Protein AF-A0A061RBI4-F1 (afdb_monomer)

Structure (mmCIF, N/CA/C/O backbone):
data_AF-A0A061RBI4-F1
#
_entry.id   AF-A0A061RBI4-F1
#
loop_
_atom_site.group_PDB
_atom_site.id
_atom_site.type_symbol
_atom_site.label_atom_id
_atom_site.label_alt_id
_atom_site.label_comp_id
_atom_site.label_asym_id
_atom_site.label_entity_id
_atom_site.label_seq_id
_atom_site.pdbx_PDB_ins_code
_atom_site.Cartn_x
_atom_site.Cartn_y
_atom_site.Cartn_z
_atom_site.occupancy
_atom_site.B_iso_or_equiv
_atom_site.auth_seq_id
_atom_site.auth_comp_id
_atom_site.auth_asym_id
_atom_site.auth_atom_id
_atom_site.pdbx_PDB_model_num
ATOM 1 N N . MET A 1 1 ? -20.320 6.466 37.618 1.00 43.66 1 MET A N 1
ATOM 2 C CA . MET A 1 1 ? -18.936 6.058 37.293 1.00 43.66 1 MET A CA 1
ATOM 3 C C . MET A 1 1 ? -18.791 6.149 35.786 1.00 43.66 1 MET A C 1
ATOM 5 O O . MET A 1 1 ? -19.589 5.521 35.104 1.00 43.66 1 MET A O 1
ATOM 9 N N . ALA A 1 2 ? -17.890 6.983 35.266 1.00 49.03 2 ALA A N 1
ATOM 10 C CA . ALA A 1 2 ? -17.663 7.057 33.824 1.00 49.03 2 ALA A CA 1
ATOM 11 C C . ALA A 1 2 ? -17.020 5.739 33.366 1.00 49.03 2 ALA A C 1
ATOM 13 O O . ALA A 1 2 ? -15.946 5.378 33.854 1.00 49.03 2 ALA A O 1
ATOM 14 N N . GLN A 1 3 ? -17.705 4.987 32.500 1.00 57.12 3 GLN A N 1
ATOM 15 C CA . GLN A 1 3 ? -17.113 3.821 31.851 1.00 57.12 3 GLN A CA 1
ATOM 16 C C . GLN A 1 3 ? -15.929 4.313 31.022 1.00 57.12 3 GLN A C 1
ATOM 18 O O . GLN A 1 3 ? -16.087 5.191 30.175 1.00 57.12 3 GLN A O 1
ATOM 23 N N . HIS A 1 4 ? -14.738 3.791 31.306 1.00 59.69 4 HIS A N 1
ATOM 24 C CA . HIS A 1 4 ? -13.611 4.002 30.411 1.00 59.69 4 HIS A CA 1
ATOM 25 C C . HIS A 1 4 ? -13.930 3.250 29.115 1.00 59.69 4 HIS A C 1
ATOM 27 O O . HIS A 1 4 ? -14.306 2.077 29.201 1.00 59.69 4 HIS A O 1
ATOM 33 N N . PRO A 1 5 ? -13.840 3.894 27.940 1.00 67.69 5 PRO A N 1
ATOM 34 C CA . PRO A 1 5 ? -14.045 3.192 26.684 1.00 67.69 5 PRO A CA 1
ATOM 35 C C . PRO A 1 5 ? -13.024 2.057 26.596 1.00 67.69 5 PRO A C 1
ATOM 37 O O . PRO A 1 5 ? -11.825 2.275 26.776 1.00 67.69 5 PRO A O 1
ATOM 40 N N . THR A 1 6 ? -13.498 0.833 26.373 1.00 88.75 6 THR A N 1
ATOM 41 C CA . THR A 1 6 ? -12.613 -0.301 26.111 1.00 88.75 6 THR A CA 1
ATOM 42 C C . THR A 1 6 ? -11.990 -0.101 24.741 1.00 88.75 6 THR A C 1
ATOM 44 O O . THR A 1 6 ? -12.717 0.018 23.756 1.00 88.75 6 THR A O 1
ATOM 47 N N . SER A 1 7 ? -10.663 -0.052 24.680 1.00 95.00 7 SER A N 1
ATOM 48 C CA . SER A 1 7 ? -9.920 -0.020 23.425 1.00 95.00 7 SER A CA 1
ATOM 49 C C . SER A 1 7 ? -9.155 -1.320 23.216 1.00 95.00 7 SER A C 1
ATOM 51 O O . SER A 1 7 ? -8.902 -2.079 24.153 1.00 95.00 7 SER A O 1
ATOM 53 N N . PHE A 1 8 ? -8.807 -1.582 21.966 1.00 96.06 8 PHE A N 1
ATOM 54 C CA . PHE A 1 8 ? -7.939 -2.671 21.552 1.00 96.06 8 PHE A CA 1
ATOM 55 C C . PHE A 1 8 ? -6.757 -2.105 20.767 1.00 96.06 8 PHE A C 1
ATOM 57 O O . PHE A 1 8 ? -6.824 -1.007 20.211 1.00 96.06 8 PHE A O 1
ATOM 64 N N . THR A 1 9 ? -5.666 -2.863 20.736 1.00 97.12 9 THR A N 1
ATOM 65 C CA . THR A 1 9 ? -4.446 -2.505 20.010 1.00 97.12 9 THR A CA 1
ATOM 66 C C . THR A 1 9 ? -4.248 -3.473 18.854 1.00 97.12 9 THR A C 1
ATOM 68 O O . THR A 1 9 ? -4.421 -4.681 19.023 1.00 97.12 9 THR A O 1
ATOM 71 N N . VAL A 1 10 ? -3.878 -2.944 17.691 1.00 96.69 10 VAL A N 1
ATOM 72 C CA . VAL A 1 10 ? -3.538 -3.716 16.493 1.00 96.69 10 VAL A CA 1
ATOM 73 C C . VAL A 1 10 ? -2.098 -3.405 16.120 1.00 96.69 10 VAL A C 1
ATOM 75 O O . VAL A 1 10 ? -1.746 -2.243 15.940 1.00 96.69 10 VAL A O 1
ATOM 78 N N . MET A 1 11 ? -1.284 -4.450 16.001 1.00 96.44 11 MET A N 1
ATOM 79 C CA . MET A 1 11 ? 0.071 -4.376 15.458 1.00 96.44 11 MET A CA 1
ATOM 80 C C . MET A 1 11 ? 0.045 -4.960 14.049 1.00 96.44 11 MET A C 1
ATOM 82 O O . MET A 1 11 ? -0.479 -6.057 13.844 1.00 96.44 11 MET A O 1
ATOM 86 N N . ILE A 1 12 ? 0.576 -4.218 13.087 1.00 95.50 12 ILE A N 1
ATOM 87 C CA . ILE A 1 12 ? 0.598 -4.578 11.674 1.00 95.50 12 ILE A CA 1
ATOM 88 C C . ILE A 1 12 ? 2.060 -4.664 11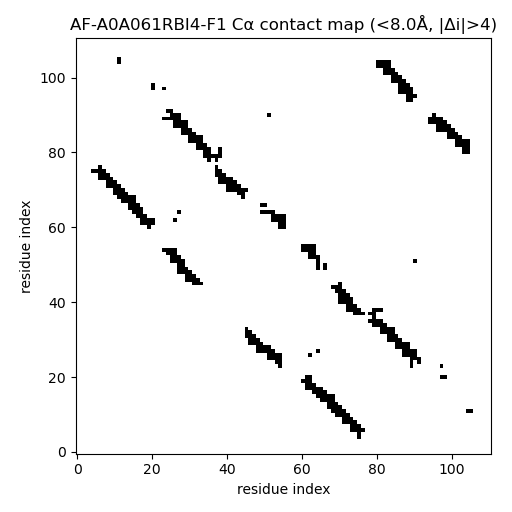.263 1.00 95.50 12 ILE A C 1
ATOM 90 O O . ILE A 1 12 ? 2.756 -3.655 11.212 1.00 95.50 12 ILE A O 1
ATOM 94 N N . THR A 1 13 ? 2.506 -5.875 10.951 1.00 95.12 13 THR A N 1
ATOM 95 C CA . THR A 1 13 ? 3.858 -6.136 10.462 1.00 95.12 13 THR A CA 1
ATOM 96 C C . THR A 1 13 ? 3.797 -6.811 9.101 1.00 95.12 13 THR A C 1
ATOM 98 O O . THR A 1 13 ? 2.894 -7.600 8.809 1.00 95.12 13 THR A O 1
ATOM 101 N N . GLY A 1 14 ? 4.742 -6.479 8.230 1.00 94.31 14 GLY A N 1
ATOM 102 C CA . GLY A 1 14 ? 4.784 -7.030 6.884 1.00 94.31 14 GLY A CA 1
ATOM 103 C C . GLY A 1 14 ? 5.885 -6.415 6.041 1.00 94.31 14 GLY A C 1
ATOM 104 O O . GLY A 1 14 ? 6.842 -5.843 6.558 1.00 94.31 14 GLY A O 1
ATOM 105 N N . GLN A 1 15 ? 5.750 -6.545 4.726 1.00 95.62 15 GLN A N 1
ATOM 106 C CA . GLN A 1 15 ? 6.698 -5.971 3.783 1.00 95.62 15 GLN A CA 1
ATOM 107 C C . GLN A 1 15 ? 6.050 -5.694 2.426 1.00 95.62 15 GLN A C 1
ATOM 109 O O . GLN A 1 15 ? 5.149 -6.413 1.994 1.00 95.62 15 GLN A O 1
ATOM 114 N N . ILE A 1 16 ? 6.548 -4.670 1.735 1.00 95.94 16 ILE A N 1
ATOM 115 C CA . ILE A 1 16 ? 6.308 -4.462 0.306 1.00 95.94 16 ILE A CA 1
ATOM 116 C C . ILE A 1 16 ? 7.379 -5.265 -0.438 1.00 95.94 16 ILE A C 1
ATOM 118 O O . ILE A 1 16 ? 8.528 -4.834 -0.541 1.00 95.94 16 ILE A O 1
ATOM 122 N N . GLU A 1 17 ? 7.016 -6.463 -0.895 1.00 94.50 17 GLU A N 1
ATOM 123 C CA . GLU A 1 17 ? 7.963 -7.437 -1.457 1.00 94.50 17 GLU A CA 1
ATOM 124 C C . GLU A 1 17 ? 8.451 -7.026 -2.846 1.00 94.50 17 GLU A C 1
ATOM 126 O O . GLU A 1 17 ? 9.645 -6.794 -3.050 1.00 94.50 17 GLU A O 1
ATOM 131 N N . SER A 1 18 ? 7.525 -6.921 -3.798 1.00 94.06 18 SER A N 1
ATOM 132 C CA . SER A 1 18 ? 7.845 -6.751 -5.211 1.00 94.06 18 SER A CA 1
ATOM 133 C C . SER A 1 18 ? 6.701 -6.122 -6.007 1.00 94.06 18 SER A C 1
ATOM 135 O O . SER A 1 18 ? 5.581 -5.982 -5.511 1.00 94.06 18 SER A O 1
ATOM 137 N N . ALA A 1 19 ? 6.991 -5.734 -7.249 1.00 93.31 19 ALA A N 1
ATOM 138 C CA . ALA A 1 19 ? 5.974 -5.448 -8.256 1.00 93.31 19 ALA A CA 1
ATOM 139 C C . ALA A 1 19 ? 6.454 -5.816 -9.659 1.00 93.31 19 ALA A C 1
ATOM 141 O O . ALA A 1 19 ? 7.626 -5.655 -10.004 1.00 93.31 19 ALA A O 1
ATOM 142 N N . GLU A 1 20 ? 5.507 -6.220 -10.494 1.00 91.94 20 GLU A N 1
ATOM 143 C CA . GLU A 1 20 ? 5.679 -6.342 -11.936 1.00 91.94 20 GLU A CA 1
ATOM 144 C C . GLU A 1 20 ? 5.167 -5.062 -12.594 1.00 91.94 20 GLU A C 1
ATOM 146 O O . GLU A 1 20 ? 3.984 -4.729 -12.508 1.00 91.94 20 GLU A O 1
ATOM 151 N N . VAL A 1 21 ? 6.070 -4.312 -13.224 1.00 89.25 21 VAL A N 1
ATOM 152 C CA . VAL A 1 21 ? 5.733 -3.056 -13.901 1.00 89.25 21 VAL A CA 1
ATOM 153 C C . VAL A 1 21 ? 6.282 -3.113 -15.325 1.00 89.25 21 VAL A C 1
ATOM 155 O O . VAL A 1 21 ? 7.503 -3.031 -15.500 1.00 89.25 21 VAL A O 1
ATOM 158 N N . PRO A 1 22 ? 5.411 -3.265 -16.339 1.00 86.94 22 PRO A N 1
ATOM 159 C CA . PRO A 1 22 ? 5.820 -3.260 -17.739 1.00 86.94 22 PRO A CA 1
ATOM 160 C C . PRO A 1 22 ? 6.530 -1.958 -18.122 1.00 86.94 22 PRO A C 1
ATOM 162 O O . PRO A 1 22 ? 6.252 -0.899 -17.559 1.00 86.94 22 PRO A O 1
ATOM 165 N N . ASP A 1 23 ? 7.446 -2.046 -19.088 1.00 86.12 23 ASP A N 1
ATOM 166 C CA . ASP A 1 23 ? 8.130 -0.897 -19.703 1.00 86.12 23 ASP A CA 1
ATOM 167 C C . ASP A 1 23 ? 8.829 0.061 -18.713 1.00 86.12 23 ASP A C 1
ATOM 169 O O . ASP A 1 23 ? 9.060 1.235 -19.005 1.00 86.12 23 ASP A O 1
ATOM 173 N N . CYS A 1 24 ? 9.208 -0.441 -17.532 1.00 89.88 24 CYS A N 1
ATOM 174 C CA . CYS A 1 24 ? 9.949 0.301 -16.519 1.00 89.88 24 CYS A CA 1
ATOM 175 C C . CYS A 1 24 ? 11.293 -0.374 -16.234 1.00 89.88 24 CYS A C 1
ATOM 177 O O . CYS A 1 24 ? 11.339 -1.572 -15.978 1.00 89.88 24 CYS A O 1
ATOM 179 N N . GLU A 1 25 ? 12.397 0.377 -16.221 1.00 90.75 25 GLU A N 1
ATOM 180 C CA . GLU A 1 25 ? 13.708 -0.187 -15.856 1.00 90.75 25 GLU A CA 1
ATOM 181 C C . GLU A 1 25 ? 14.055 -0.011 -14.378 1.00 90.75 25 GLU A C 1
ATOM 183 O O . GLU A 1 25 ? 14.702 -0.870 -13.782 1.00 90.75 25 GLU A O 1
ATOM 188 N N . ASN A 1 26 ? 13.661 1.119 -13.791 1.00 92.94 26 ASN A N 1
ATOM 189 C CA . ASN A 1 26 ? 14.021 1.512 -12.434 1.00 92.94 26 ASN A CA 1
ATOM 190 C C . ASN A 1 26 ? 12.803 2.137 -11.754 1.00 92.94 26 ASN A C 1
ATOM 192 O O . ASN A 1 26 ? 12.227 3.093 -12.285 1.00 92.94 26 ASN A O 1
ATOM 196 N N . ALA A 1 27 ? 12.441 1.618 -10.582 1.00 95.56 27 ALA A N 1
ATOM 197 C CA . ALA A 1 27 ? 11.246 2.031 -9.866 1.00 95.56 27 ALA A CA 1
ATOM 198 C C . ALA A 1 27 ? 11.435 2.053 -8.345 1.00 95.56 27 ALA A C 1
ATOM 200 O O . ALA A 1 27 ? 12.218 1.293 -7.771 1.00 95.56 27 ALA A O 1
ATOM 201 N N . TYR A 1 28 ? 10.674 2.915 -7.681 1.00 96.25 28 TYR A N 1
ATOM 202 C CA . TYR A 1 28 ? 10.500 2.917 -6.230 1.00 96.25 28 TYR A CA 1
ATOM 203 C C . TYR A 1 28 ? 9.010 2.989 -5.899 1.00 96.25 28 TYR A C 1
ATOM 205 O O . TYR A 1 28 ? 8.207 3.471 -6.700 1.00 96.25 28 TYR A O 1
ATOM 213 N N . CYS A 1 29 ? 8.635 2.518 -4.717 1.00 96.44 29 CYS A N 1
ATOM 214 C CA . CYS A 1 29 ? 7.265 2.559 -4.234 1.00 96.44 29 CYS A CA 1
ATOM 215 C C . CYS A 1 29 ? 7.150 3.595 -3.111 1.00 96.44 29 CYS A C 1
ATOM 217 O O . CYS A 1 29 ? 7.988 3.650 -2.213 1.00 96.44 29 CYS A O 1
ATOM 219 N N . LYS A 1 30 ? 6.111 4.427 -3.155 1.00 97.38 30 LYS A N 1
ATOM 220 C CA . LYS A 1 30 ? 5.649 5.196 -1.996 1.00 97.38 30 LYS A CA 1
ATOM 221 C C . LYS A 1 30 ? 4.417 4.521 -1.433 1.00 97.38 30 LYS A C 1
ATOM 223 O O . LYS A 1 30 ? 3.578 4.055 -2.203 1.00 97.38 30 LYS A O 1
ATOM 228 N N . TYR A 1 31 ? 4.305 4.494 -0.117 1.00 98.00 31 TYR A N 1
ATOM 229 C CA . TYR A 1 31 ? 3.104 4.025 0.549 1.00 98.00 31 TYR A CA 1
ATOM 230 C C . TYR A 1 31 ? 2.590 5.061 1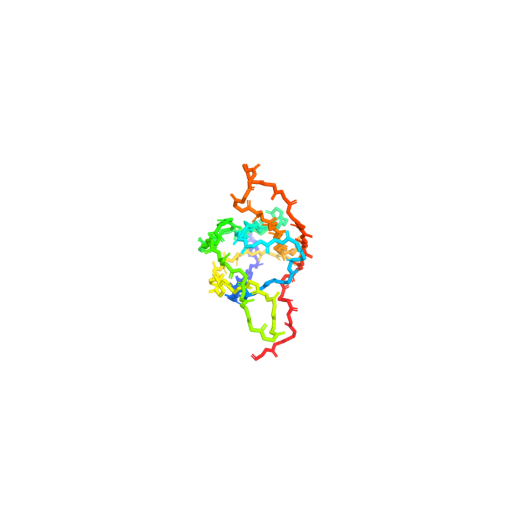.534 1.00 98.00 31 TYR A C 1
ATOM 232 O O . TYR A 1 31 ? 3.344 5.902 2.022 1.00 98.00 31 TYR A O 1
ATOM 240 N N . GLN A 1 32 ? 1.299 4.974 1.808 1.00 97.94 32 GLN A N 1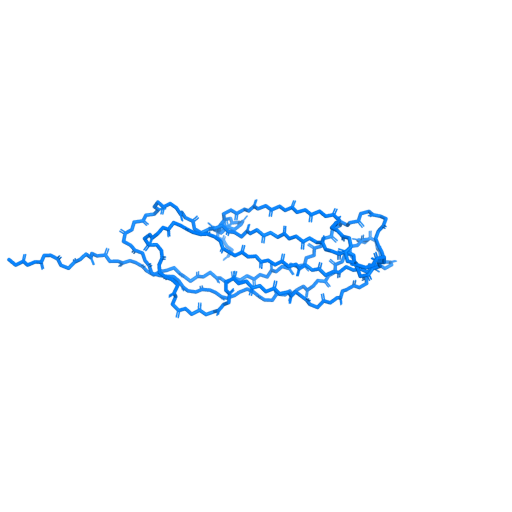
ATOM 241 C CA . GLN A 1 32 ? 0.625 5.723 2.849 1.00 97.94 32 GLN A CA 1
ATOM 242 C C . GLN A 1 32 ? -0.476 4.849 3.436 1.00 97.94 32 GLN A C 1
ATOM 244 O O . GLN A 1 32 ? -1.210 4.192 2.699 1.00 97.94 32 GLN A O 1
ATOM 249 N N . VAL A 1 33 ? -0.609 4.855 4.752 1.00 98.06 33 VAL A N 1
ATOM 250 C CA . VAL A 1 33 ? -1.691 4.201 5.471 1.00 98.06 33 VAL A CA 1
ATOM 251 C C . VAL A 1 33 ? -2.772 5.225 5.773 1.00 98.06 33 VAL A C 1
ATOM 253 O O . VAL A 1 33 ? -2.498 6.355 6.170 1.00 98.06 33 VAL A O 1
ATOM 256 N N . VAL A 1 34 ? -4.018 4.836 5.531 1.00 97.81 34 VAL A N 1
ATOM 257 C CA . VAL A 1 34 ? -5.206 5.633 5.832 1.00 97.81 34 VAL A CA 1
ATOM 258 C C . VAL A 1 34 ? -6.129 4.831 6.734 1.00 97.81 34 VAL A C 1
ATOM 260 O O . VAL A 1 34 ? -6.248 3.615 6.595 1.00 97.81 34 VAL A O 1
ATOM 263 N N . HIS A 1 35 ? -6.782 5.509 7.667 1.00 98.12 35 HIS A N 1
ATOM 264 C CA . HIS A 1 35 ? -7.674 4.900 8.647 1.00 98.12 35 HIS A CA 1
ATOM 265 C C . HIS A 1 35 ? -8.760 5.899 9.071 1.00 98.12 35 HIS A C 1
ATOM 267 O O . HIS A 1 35 ? -8.677 7.095 8.789 1.00 98.12 35 HIS A O 1
ATOM 273 N N . GLY A 1 36 ? -9.805 5.408 9.736 1.00 97.69 36 GLY A N 1
ATOM 274 C CA . GLY A 1 36 ? -10.869 6.235 10.304 1.00 97.69 36 GLY A CA 1
ATOM 275 C C . GLY A 1 36 ? -10.414 7.025 11.532 1.00 97.69 36 GLY A C 1
ATOM 276 O O . GLY A 1 36 ? -9.387 6.725 12.134 1.00 97.69 36 GLY A O 1
ATOM 277 N N . GLU A 1 37 ? -11.216 8.007 11.940 1.00 96.69 37 GLU A N 1
ATOM 278 C CA . GLU A 1 37 ? -10.884 8.950 13.024 1.00 96.69 37 GLU A CA 1
ATOM 279 C C . GLU A 1 37 ? -10.705 8.299 14.406 1.00 96.69 37 GLU A C 1
ATOM 281 O O . GLU A 1 37 ? -10.013 8.846 15.263 1.00 96.69 37 GLU A O 1
ATOM 286 N N . ASP A 1 38 ? -11.329 7.142 14.645 1.00 96.62 38 ASP A N 1
ATOM 287 C CA . ASP A 1 38 ? -11.207 6.425 15.921 1.00 96.62 38 ASP A CA 1
ATOM 288 C C . ASP A 1 38 ? -9.860 5.696 16.072 1.00 96.62 38 ASP A C 1
ATOM 290 O O . ASP A 1 38 ? -9.432 5.399 17.190 1.00 96.62 38 ASP A O 1
ATOM 294 N N . TRP A 1 39 ? -9.175 5.435 14.957 1.00 97.62 39 TRP A N 1
ATOM 295 C CA . TRP A 1 39 ? -7.863 4.804 14.949 1.00 97.62 39 TRP A CA 1
ATOM 296 C C . TRP A 1 39 ? -6.796 5.823 15.334 1.00 97.62 39 TRP A C 1
ATOM 298 O O . TRP A 1 39 ? -6.592 6.834 14.666 1.00 97.62 39 TRP A O 1
ATOM 308 N N . LYS A 1 40 ? -6.101 5.543 16.433 1.00 97.38 40 LYS A N 1
ATOM 309 C CA . LYS A 1 40 ? -4.996 6.347 16.946 1.00 97.38 40 LYS A CA 1
ATOM 310 C C . LYS A 1 40 ? -3.690 5.657 16.620 1.00 97.38 40 LYS A C 1
ATOM 312 O O . LYS A 1 40 ? -3.431 4.567 17.132 1.00 97.38 40 LYS A O 1
ATOM 317 N N . PHE A 1 41 ? -2.877 6.303 15.800 1.00 97.50 41 PHE A N 1
ATOM 318 C CA . PHE A 1 41 ? -1.507 5.884 15.561 1.00 97.50 41 PHE A CA 1
ATOM 319 C C . PHE A 1 41 ? -0.689 5.964 16.858 1.00 97.50 41 PHE A C 1
ATOM 321 O O . PHE A 1 41 ? -0.777 6.952 17.593 1.00 97.50 41 PHE A O 1
ATOM 328 N N . LEU A 1 42 ? 0.062 4.906 17.162 1.00 97.75 42 LEU A N 1
ATOM 329 C CA . LEU A 1 42 ? 0.883 4.807 18.369 1.00 97.75 42 LEU A CA 1
ATOM 330 C C . LEU A 1 42 ? 2.380 4.749 18.063 1.00 97.75 42 LEU A C 1
ATOM 332 O O . LEU A 1 42 ? 3.147 5.409 18.760 1.00 97.75 42 LEU A O 1
ATOM 336 N N . ASP A 1 43 ? 2.789 3.942 17.081 1.00 97.81 43 ASP A N 1
ATOM 337 C CA . ASP A 1 43 ? 4.200 3.709 16.751 1.00 97.81 43 ASP A CA 1
ATOM 338 C C . ASP A 1 43 ? 4.372 3.172 15.320 1.00 97.81 43 ASP A C 1
ATOM 340 O O . ASP A 1 43 ? 3.431 2.607 14.753 1.00 97.81 43 ASP A O 1
ATOM 344 N N . GLY A 1 44 ? 5.575 3.318 14.758 1.00 96.00 44 GLY A N 1
ATOM 345 C CA . GLY A 1 44 ? 5.933 2.862 13.412 1.00 96.00 44 GLY A CA 1
ATOM 346 C C . GLY A 1 44 ? 6.017 3.987 12.375 1.00 96.00 44 GLY A C 1
ATOM 347 O O . GLY A 1 44 ? 6.421 5.108 12.691 1.00 96.00 44 GLY A O 1
ATOM 348 N N . GLN A 1 45 ? 5.634 3.703 11.127 1.00 95.25 45 GLN A N 1
ATOM 349 C CA . GLN A 1 45 ? 5.678 4.686 10.036 1.00 95.25 45 GLN A CA 1
ATOM 350 C C . GLN A 1 45 ? 4.459 4.579 9.103 1.00 95.25 45 GLN A C 1
ATOM 352 O O . GLN A 1 45 ? 4.351 3.627 8.336 1.00 95.25 45 GLN A O 1
ATOM 357 N N . GLU A 1 46 ? 3.554 5.568 9.148 1.00 96.31 46 GLU A N 1
ATOM 358 C CA . GLU A 1 46 ? 2.299 5.570 8.365 1.00 96.31 46 GLU A CA 1
ATOM 359 C C . GLU A 1 46 ? 2.499 5.853 6.877 1.00 96.31 46 GLU A C 1
ATOM 361 O O . GLU A 1 46 ? 1.720 5.388 6.049 1.00 96.31 46 GLU A O 1
ATOM 366 N N . ASP A 1 47 ? 3.541 6.587 6.512 1.00 97.25 47 ASP A N 1
ATOM 367 C CA . ASP A 1 47 ? 3.877 6.887 5.128 1.00 97.25 47 ASP A CA 1
ATOM 368 C C . ASP A 1 47 ? 5.376 6.774 4.898 1.00 97.25 47 ASP A C 1
ATOM 370 O O . ASP A 1 47 ? 6.193 7.065 5.769 1.00 97.25 47 ASP A O 1
ATOM 374 N N . GLY A 1 48 ? 5.769 6.343 3.707 1.00 96.50 48 GLY A N 1
ATOM 375 C CA . GLY A 1 48 ? 7.175 6.146 3.415 1.00 96.50 48 GLY A CA 1
ATOM 376 C C . GLY A 1 48 ? 7.471 5.877 1.959 1.00 96.50 48 GLY A C 1
ATOM 377 O O . GLY A 1 48 ? 6.594 5.822 1.096 1.00 96.50 48 GLY A O 1
ATOM 378 N N . MET A 1 49 ? 8.760 5.714 1.689 1.00 97.00 49 MET A N 1
ATOM 379 C CA . MET A 1 49 ? 9.282 5.451 0.360 1.00 97.00 49 MET A CA 1
ATOM 380 C C . MET A 1 49 ? 10.324 4.344 0.436 1.00 97.00 49 MET A C 1
ATOM 382 O O . MET A 1 49 ? 11.221 4.385 1.278 1.00 97.00 49 MET A O 1
ATOM 386 N N . THR A 1 50 ? 10.209 3.369 -0.458 1.00 97.06 50 THR A N 1
ATOM 387 C CA . THR A 1 50 ? 11.186 2.293 -0.586 1.00 97.06 50 THR A CA 1
ATOM 388 C C . THR A 1 50 ? 12.485 2.806 -1.197 1.00 97.06 50 THR A C 1
ATOM 390 O O . THR A 1 50 ? 12.554 3.888 -1.787 1.00 97.06 50 THR A O 1
ATOM 393 N N . GLN A 1 51 ? 13.523 1.979 -1.145 1.00 95.56 51 GLN A N 1
ATOM 394 C CA . GLN A 1 51 ? 14.668 2.149 -2.025 1.00 95.56 51 GLN A CA 1
ATOM 395 C C . GLN A 1 51 ? 14.244 2.063 -3.500 1.00 95.56 51 GLN A C 1
ATOM 397 O O . GLN A 1 51 ? 13.266 1.394 -3.852 1.00 95.56 51 GLN A O 1
ATOM 402 N N . ALA A 1 52 ? 15.017 2.710 -4.372 1.00 93.94 52 ALA A N 1
ATOM 403 C CA . ALA A 1 52 ? 14.927 2.456 -5.801 1.00 93.94 52 ALA A CA 1
ATOM 404 C C . ALA A 1 52 ? 15.473 1.057 -6.106 1.00 93.94 52 ALA A C 1
ATOM 406 O O . ALA A 1 52 ? 16.524 0.663 -5.600 1.00 93.94 52 ALA A O 1
ATOM 407 N N . SER A 1 53 ? 14.753 0.322 -6.943 1.00 93.69 53 SER A N 1
ATOM 408 C CA . SER A 1 53 ? 15.124 -1.007 -7.408 1.00 93.69 53 SER A CA 1
ATOM 409 C C . SER A 1 53 ? 15.171 -1.011 -8.931 1.00 93.69 53 SER A C 1
ATOM 411 O O . SER A 1 53 ? 14.405 -0.302 -9.591 1.00 93.69 53 SER A O 1
ATOM 413 N N . ARG A 1 54 ? 16.092 -1.794 -9.489 1.00 91.44 54 ARG A N 1
ATOM 414 C CA . ARG A 1 54 ? 16.172 -2.045 -10.927 1.00 91.44 54 ARG A CA 1
ATOM 415 C C . ARG A 1 54 ? 15.442 -3.344 -11.229 1.00 91.44 54 ARG A C 1
ATOM 417 O O . ARG A 1 54 ? 15.564 -4.301 -10.466 1.00 91.44 54 ARG A O 1
ATOM 424 N N . ARG A 1 55 ? 14.728 -3.381 -12.350 1.00 86.81 55 ARG A N 1
ATOM 425 C CA . ARG A 1 55 ? 14.033 -4.579 -12.818 1.00 86.81 55 ARG A CA 1
ATOM 426 C C . ARG A 1 55 ? 15.015 -5.743 -12.937 1.00 86.81 55 ARG A C 1
ATOM 428 O O . ARG A 1 55 ? 16.101 -5.580 -13.507 1.00 86.81 55 ARG A O 1
ATOM 435 N N . SER A 1 56 ? 14.657 -6.893 -12.369 1.00 83.44 56 SER A N 1
ATOM 436 C CA . SER A 1 56 ? 15.496 -8.085 -12.472 1.00 83.44 56 SER A CA 1
ATOM 437 C C . SER A 1 56 ? 15.558 -8.564 -13.928 1.00 83.44 56 SER A C 1
ATOM 439 O O . SER A 1 56 ? 14.576 -8.491 -14.653 1.00 83.44 56 SER A O 1
ATOM 441 N N . GLN A 1 57 ? 16.719 -9.058 -14.367 1.00 76.12 57 GLN A N 1
ATOM 442 C CA . GLN A 1 57 ? 16.876 -9.697 -15.687 1.00 76.12 57 GLN A CA 1
ATOM 443 C C . GLN A 1 57 ? 16.603 -11.213 -15.627 1.00 76.12 57 GLN A C 1
ATOM 445 O O . GLN A 1 57 ? 17.025 -11.963 -16.506 1.00 76.12 57 GLN A O 1
ATOM 450 N N . GLY A 1 58 ? 15.989 -11.673 -14.534 1.00 72.19 58 GLY A N 1
ATOM 451 C CA . GLY A 1 58 ? 15.674 -13.076 -14.292 1.00 72.19 58 GLY A CA 1
ATOM 452 C C . GLY A 1 58 ? 14.313 -13.480 -14.868 1.00 72.19 58 GLY A C 1
ATOM 453 O O . GLY A 1 58 ? 13.626 -12.653 -15.464 1.00 72.19 58 GLY A O 1
ATOM 454 N N . PRO A 1 59 ? 13.900 -14.743 -14.664 1.00 69.00 59 PRO A N 1
ATOM 455 C CA . PRO A 1 59 ? 12.606 -15.248 -15.131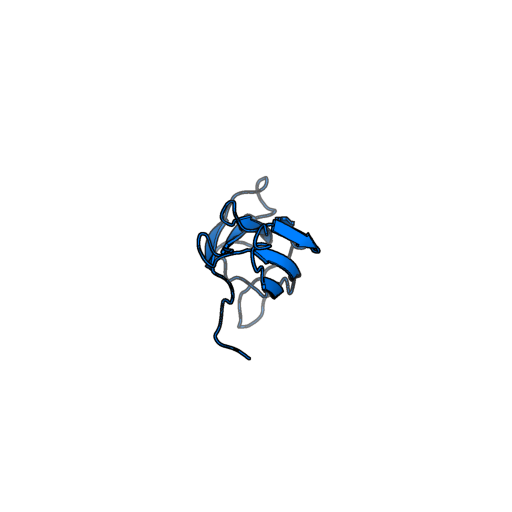 1.00 69.00 59 PRO A CA 1
ATOM 456 C C . PRO A 1 59 ? 11.417 -14.459 -14.575 1.00 69.00 59 PRO A C 1
ATOM 458 O O . PRO A 1 59 ? 10.398 -14.342 -15.245 1.00 69.00 59 PRO A O 1
ATOM 461 N N . ASP A 1 60 ? 11.575 -13.915 -13.367 1.00 69.69 60 ASP A N 1
ATOM 462 C CA . ASP A 1 60 ? 10.496 -13.300 -12.595 1.00 69.69 60 ASP A CA 1
ATOM 463 C C . ASP A 1 60 ? 10.297 -11.804 -12.892 1.00 69.69 60 ASP A C 1
ATOM 465 O O . ASP A 1 60 ? 9.523 -11.169 -12.190 1.00 69.69 60 ASP A O 1
ATOM 469 N N . ASP A 1 61 ? 11.005 -11.239 -13.883 1.00 80.12 61 ASP A N 1
ATOM 470 C CA . ASP A 1 61 ? 10.834 -9.920 -14.539 1.00 80.12 61 ASP A CA 1
ATOM 471 C C . ASP A 1 61 ? 10.225 -8.757 -13.707 1.00 80.12 61 ASP A C 1
ATOM 473 O O . ASP A 1 61 ? 9.468 -7.912 -14.205 1.00 80.12 61 ASP A O 1
ATOM 477 N N . SER A 1 62 ? 10.586 -8.701 -12.422 1.00 90.31 62 SER A N 1
ATOM 478 C CA . SER A 1 62 ? 9.967 -7.864 -11.388 1.00 90.31 62 SER A CA 1
ATOM 479 C C . SER A 1 62 ? 10.983 -7.000 -10.644 1.00 90.31 62 SER A C 1
ATOM 481 O O . SER A 1 62 ? 12.202 -7.213 -10.687 1.00 90.31 62 SER A O 1
ATOM 483 N N . PHE A 1 63 ? 10.458 -5.984 -9.965 1.00 92.94 63 PHE A N 1
ATOM 484 C CA . PHE A 1 63 ? 11.167 -5.168 -8.990 1.00 92.94 63 PHE A CA 1
ATOM 485 C C . PHE A 1 63 ? 11.077 -5.820 -7.623 1.00 92.94 63 PHE A C 1
ATOM 487 O O . PHE A 1 63 ? 9.984 -6.176 -7.203 1.00 92.94 63 PHE A O 1
ATOM 494 N N . VAL A 1 64 ? 12.194 -5.904 -6.904 1.00 94.06 64 VAL A N 1
ATOM 495 C CA . VAL A 1 64 ? 12.221 -6.388 -5.517 1.00 94.06 64 VAL A CA 1
ATOM 496 C C . VAL A 1 64 ? 12.603 -5.234 -4.599 1.00 94.06 64 VAL A C 1
ATOM 498 O O . VAL A 1 64 ? 13.649 -4.608 -4.796 1.00 94.06 64 VAL A O 1
ATOM 501 N N . TRP A 1 65 ? 11.763 -4.963 -3.602 1.00 95.06 65 TRP A N 1
ATOM 502 C CA . TRP A 1 65 ? 12.018 -3.969 -2.559 1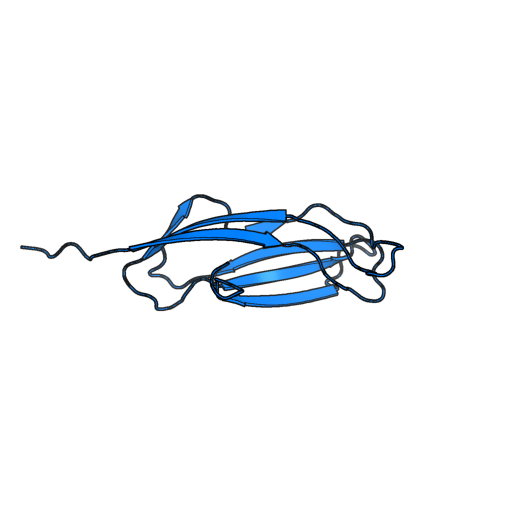.00 95.06 65 TRP A CA 1
ATOM 503 C C . TRP A 1 65 ? 12.202 -4.620 -1.190 1.00 95.06 65 TRP A C 1
ATOM 505 O O . TRP A 1 65 ? 13.100 -4.213 -0.463 1.00 95.06 65 TRP A O 1
ATOM 515 N N . ASN A 1 66 ? 11.414 -5.635 -0.825 1.00 95.19 66 ASN A N 1
ATOM 516 C CA . ASN A 1 66 ? 11.439 -6.215 0.530 1.00 95.19 66 ASN A CA 1
ATOM 517 C C . ASN A 1 66 ? 11.437 -5.130 1.626 1.00 95.19 66 ASN A C 1
ATOM 519 O O . ASN A 1 66 ? 12.213 -5.182 2.582 1.00 95.19 66 ASN A O 1
ATOM 523 N N . PHE A 1 67 ? 10.635 -4.082 1.427 1.00 96.75 67 PHE A N 1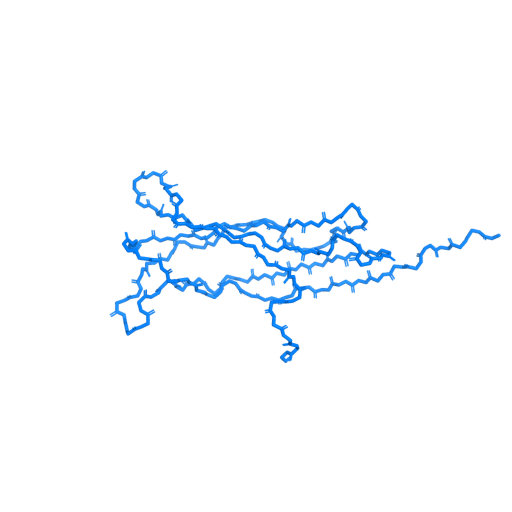
ATOM 524 C CA . PHE A 1 67 ? 10.637 -2.924 2.311 1.00 96.75 67 PHE A CA 1
ATOM 525 C C . PHE A 1 67 ? 9.780 -3.222 3.545 1.00 96.75 67 PHE A C 1
ATOM 527 O O . PHE A 1 67 ? 8.604 -3.548 3.363 1.00 96.75 67 PHE A O 1
ATOM 534 N N . PRO A 1 68 ? 10.321 -3.123 4.771 1.00 96.44 68 PRO A N 1
ATOM 535 C CA . PRO A 1 68 ? 9.600 -3.507 5.977 1.00 96.44 68 PRO A CA 1
ATOM 536 C C . PRO A 1 68 ? 8.459 -2.533 6.289 1.00 96.44 68 PRO A C 1
ATOM 538 O O . PRO A 1 68 ? 8.592 -1.322 6.121 1.00 96.44 68 PRO A O 1
ATOM 541 N N . LEU A 1 69 ? 7.350 -3.078 6.781 1.00 95.81 69 LEU A N 1
ATOM 542 C CA . LEU A 1 69 ? 6.220 -2.337 7.327 1.00 95.81 69 LEU A CA 1
ATOM 543 C C . LEU A 1 69 ? 6.045 -2.725 8.795 1.00 95.81 69 LEU A C 1
ATOM 545 O O . LEU A 1 69 ? 5.972 -3.915 9.110 1.00 95.81 69 LEU A O 1
ATOM 549 N N . ASP A 1 70 ? 5.962 -1.721 9.662 1.00 96.00 70 ASP A N 1
ATOM 550 C CA . ASP A 1 70 ? 5.707 -1.874 11.093 1.00 96.00 70 ASP A CA 1
ATOM 551 C C . ASP A 1 70 ? 4.873 -0.683 11.577 1.00 96.00 70 ASP A C 1
ATOM 553 O O . ASP A 1 70 ? 5.255 0.475 11.377 1.00 96.00 70 ASP A O 1
ATOM 557 N N . LEU A 1 71 ? 3.691 -0.972 12.119 1.00 97.00 71 LEU A N 1
ATOM 558 C CA . LEU A 1 71 ? 2.694 0.005 12.546 1.00 97.00 71 LEU A CA 1
ATOM 559 C C . LEU A 1 71 ? 1.951 -0.519 13.769 1.00 97.00 71 LEU A C 1
ATOM 561 O O . LEU A 1 71 ? 1.526 -1.676 13.808 1.00 97.00 71 LEU A O 1
ATOM 565 N N . THR A 1 72 ? 1.675 0.365 14.718 1.00 97.94 72 THR A N 1
ATOM 566 C CA . THR A 1 72 ? 0.823 0.057 15.865 1.00 97.94 72 THR A CA 1
ATOM 567 C C . THR A 1 72 ? -0.283 1.092 16.002 1.00 97.94 72 THR A C 1
ATOM 569 O O . THR A 1 72 ? -0.026 2.294 16.040 1.00 97.94 72 THR A O 1
ATOM 572 N N . TYR A 1 73 ? -1.519 0.612 16.143 1.00 98.06 73 TYR A N 1
ATOM 573 C CA . TYR A 1 73 ? -2.708 1.436 16.342 1.00 98.06 73 TYR A CA 1
ATOM 574 C C . TYR A 1 73 ? -3.481 1.043 17.599 1.00 98.06 73 TYR A C 1
ATOM 576 O O . TYR A 1 73 ? -3.492 -0.120 18.002 1.00 98.06 73 TYR A O 1
ATOM 584 N N . ASN A 1 74 ? -4.207 2.002 18.170 1.00 97.62 74 ASN A N 1
ATOM 585 C CA . ASN A 1 74 ? -5.236 1.772 19.181 1.00 97.62 74 ASN A CA 1
ATOM 586 C C . ASN A 1 74 ? -6.590 2.290 18.699 1.00 97.62 74 ASN A C 1
ATOM 588 O O . ASN A 1 74 ? -6.661 3.351 18.087 1.00 97.62 74 ASN A O 1
ATOM 592 N N . SER A 1 75 ? -7.664 1.564 18.994 1.00 97.25 75 SER A N 1
ATOM 593 C CA . SER A 1 75 ? -9.013 1.942 18.575 1.00 97.25 75 SER A CA 1
ATOM 594 C C . SER A 1 75 ? -10.070 1.388 19.534 1.00 97.25 75 SER A C 1
ATOM 596 O O . SER A 1 75 ? -9.825 0.438 20.277 1.00 97.25 75 SER A O 1
ATOM 598 N N . THR A 1 76 ? -11.243 2.015 19.568 1.00 96.75 76 THR A N 1
ATOM 599 C CA . THR A 1 76 ? -12.414 1.584 20.341 1.00 96.75 76 THR A CA 1
ATOM 600 C C . THR A 1 76 ? -13.398 0.754 19.514 1.00 96.75 76 THR A C 1
ATOM 602 O O . THR A 1 76 ? -14.232 0.054 20.089 1.00 96.75 76 THR A O 1
ATOM 605 N N . ASN A 1 77 ? -13.318 0.792 18.177 1.00 94.75 77 ASN A N 1
ATOM 606 C CA . ASN A 1 77 ? -14.185 0.022 17.284 1.00 94.75 77 ASN A CA 1
ATOM 607 C C . ASN A 1 77 ? -13.547 -0.237 15.902 1.00 94.75 77 ASN A C 1
ATOM 609 O O . ASN A 1 77 ? -12.621 0.432 15.484 1.00 94.75 77 ASN A O 1
ATOM 613 N N . VAL A 1 78 ? -14.064 -1.197 15.137 1.00 95.38 78 VAL A N 1
ATOM 614 C CA . VAL A 1 78 ? -13.430 -1.618 13.869 1.00 95.38 78 VAL A CA 1
ATOM 615 C C . VAL A 1 78 ? -13.758 -0.741 12.647 1.00 95.38 78 VAL A C 1
ATOM 617 O O . VAL A 1 78 ? -13.290 -1.035 11.547 1.00 95.38 78 VAL A O 1
ATOM 620 N N . PHE A 1 79 ? -14.586 0.300 12.786 1.00 96.69 79 PHE A N 1
ATOM 621 C CA . PHE A 1 79 ? -14.983 1.152 11.662 1.00 96.69 79 PHE A CA 1
ATOM 622 C C . PHE A 1 79 ? -13.796 1.976 11.143 1.00 96.69 79 PHE A C 1
ATOM 624 O O . PHE A 1 79 ? -12.977 2.460 11.919 1.00 96.69 79 PHE A O 1
ATOM 631 N N . GLY A 1 80 ? -13.704 2.149 9.820 1.00 97.00 80 GLY A N 1
ATOM 632 C CA . GLY A 1 80 ? -12.571 2.838 9.193 1.00 97.00 80 GLY A CA 1
ATOM 633 C C . GLY A 1 80 ? -11.255 2.065 9.315 1.00 97.00 80 GLY A C 1
ATOM 634 O O . GLY A 1 80 ? -10.212 2.668 9.547 1.00 97.00 80 GLY A O 1
ATOM 635 N N . TRP A 1 81 ? -11.323 0.736 9.212 1.00 97.69 81 TRP A N 1
ATOM 636 C CA . TRP A 1 81 ? -10.178 -0.160 9.349 1.00 97.69 81 TRP A CA 1
ATOM 637 C C . TRP A 1 81 ? -8.972 0.276 8.487 1.00 97.69 81 TRP A C 1
ATOM 639 O O . TRP A 1 81 ? -9.185 0.657 7.333 1.00 97.69 81 TRP A O 1
ATOM 649 N N . PRO A 1 82 ? -7.722 0.193 8.989 1.00 97.56 82 PRO A N 1
ATOM 650 C CA . PRO A 1 82 ? -6.552 0.683 8.271 1.00 97.56 82 PRO A CA 1
ATOM 651 C C . PRO A 1 82 ? -6.354 0.040 6.891 1.00 97.56 82 PRO A C 1
ATOM 653 O O . PRO A 1 82 ? -6.452 -1.182 6.715 1.00 97.56 82 PRO A O 1
ATOM 656 N N . GLN A 1 83 ? -6.023 0.881 5.915 1.00 97.69 83 GLN A N 1
ATOM 657 C CA . GLN A 1 83 ? -5.717 0.519 4.536 1.00 97.69 83 GLN A CA 1
ATOM 658 C C . GLN A 1 83 ? -4.357 1.060 4.138 1.00 97.69 83 GLN A C 1
ATOM 660 O O . GLN A 1 83 ? -4.054 2.217 4.406 1.00 97.69 83 GLN A O 1
ATOM 665 N N . ILE A 1 84 ? -3.574 0.262 3.420 1.00 97.50 84 ILE A N 1
ATOM 666 C CA . ILE A 1 84 ? -2.372 0.742 2.746 1.00 97.50 84 ILE A CA 1
ATOM 667 C C . ILE A 1 84 ? -2.716 1.167 1.322 1.00 97.50 84 ILE A C 1
ATOM 669 O O . ILE A 1 84 ? -3.415 0.460 0.596 1.00 97.50 84 ILE A O 1
ATOM 673 N N . ILE A 1 85 ? -2.203 2.321 0.926 1.00 98.06 85 ILE A N 1
ATOM 674 C CA . ILE A 1 85 ? -2.183 2.840 -0.435 1.00 98.06 85 ILE A CA 1
ATOM 675 C C . ILE A 1 85 ? -0.735 2.764 -0.900 1.00 98.06 85 ILE A C 1
ATOM 677 O O . ILE A 1 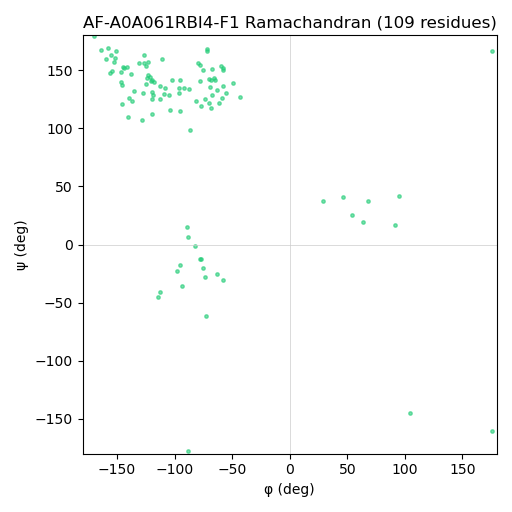85 ? 0.15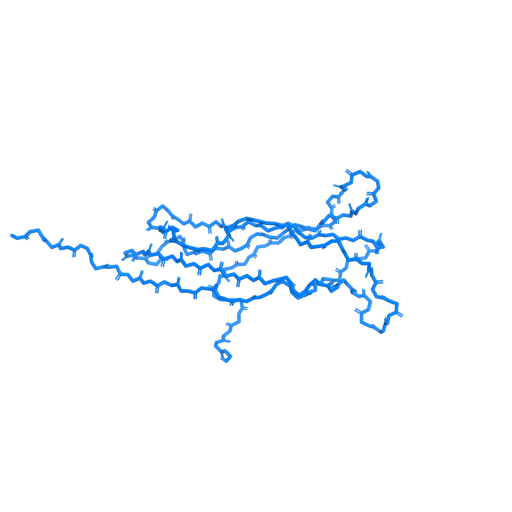8 3.245 -0.210 1.00 98.06 85 ILE A O 1
ATOM 681 N N . VAL A 1 86 ? -0.497 2.178 -2.067 1.00 97.56 86 VAL A N 1
ATOM 682 C CA . VAL A 1 86 ? 0.826 2.078 -2.689 1.00 97.56 86 VAL A CA 1
ATOM 683 C C . VAL A 1 86 ? 0.812 2.771 -4.042 1.00 97.56 86 VAL A C 1
ATOM 685 O O . VAL A 1 86 ? -0.170 2.704 -4.777 1.00 97.56 86 VAL A O 1
ATOM 688 N N . THR A 1 87 ? 1.896 3.460 -4.377 1.00 97.44 87 THR A N 1
ATOM 689 C CA . THR A 1 87 ? 2.095 4.115 -5.674 1.00 97.44 87 THR A CA 1
ATOM 690 C C . THR A 1 87 ? 3.514 3.852 -6.148 1.00 97.44 87 THR A C 1
ATOM 692 O O . THR A 1 87 ? 4.478 4.173 -5.452 1.00 97.44 87 THR A O 1
ATOM 695 N N . VAL A 1 88 ? 3.649 3.281 -7.340 1.00 96.56 88 VAL A N 1
ATOM 696 C CA . VAL A 1 88 ? 4.940 2.969 -7.949 1.00 96.56 88 VAL A CA 1
ATOM 697 C C . VAL A 1 88 ? 5.329 4.086 -8.903 1.00 96.56 88 VAL A C 1
ATOM 699 O O . VAL A 1 88 ? 4.546 4.495 -9.760 1.00 96.56 88 VAL A O 1
ATOM 702 N N . PHE A 1 89 ? 6.558 4.566 -8.764 1.00 96.38 89 PHE A N 1
ATOM 703 C CA . PHE A 1 89 ? 7.132 5.631 -9.571 1.00 96.38 89 PHE A CA 1
ATOM 704 C C . PHE A 1 89 ? 8.332 5.106 -10.343 1.00 96.38 89 PHE A C 1
ATOM 706 O O . PHE A 1 89 ? 9.159 4.384 -9.785 1.00 96.38 89 PHE A O 1
ATOM 713 N N . SER A 1 90 ? 8.473 5.526 -11.597 1.00 94.50 90 SER A N 1
ATOM 714 C CA . SER A 1 90 ? 9.725 5.352 -12.323 1.00 94.50 90 SER A CA 1
ATOM 715 C C . SER A 1 90 ? 10.737 6.398 -11.868 1.00 94.50 90 SER A C 1
ATOM 717 O O . SER A 1 90 ? 10.391 7.561 -11.674 1.00 94.50 90 SER A O 1
ATOM 719 N N . THR A 1 91 ? 12.008 6.022 -11.736 1.00 90.44 91 THR A N 1
ATOM 720 C CA . THR A 1 91 ? 13.082 7.014 -11.549 1.00 90.44 91 THR A CA 1
ATOM 721 C C . THR A 1 91 ? 13.478 7.695 -12.861 1.00 90.44 91 THR A C 1
ATOM 723 O O . THR A 1 91 ? 14.168 8.715 -12.839 1.00 90.44 91 THR A O 1
ATOM 726 N N . ALA A 1 92 ? 13.031 7.169 -14.006 1.00 83.56 92 ALA A N 1
ATOM 727 C CA . ALA A 1 92 ? 13.245 7.779 -15.309 1.00 83.56 92 ALA A CA 1
ATOM 728 C C . ALA A 1 92 ? 12.281 8.956 -15.541 1.00 83.56 92 ALA A C 1
ATOM 730 O O . ALA A 1 92 ? 11.190 9.024 -14.972 1.00 83.56 92 ALA A O 1
ATOM 731 N N . GLY A 1 93 ? 12.688 9.901 -16.394 1.00 72.25 93 GLY A N 1
ATOM 732 C CA . GLY A 1 93 ? 11.788 10.938 -16.914 1.00 72.25 93 GLY A CA 1
ATOM 733 C C . GLY A 1 93 ? 11.201 11.902 -15.874 1.00 72.25 93 GLY A C 1
ATOM 734 O O . GLY A 1 93 ? 10.197 12.543 -16.160 1.00 72.25 93 GLY A O 1
ATOM 735 N N . GLY A 1 94 ? 11.804 12.021 -14.685 1.00 79.25 94 GLY A N 1
ATOM 736 C CA . GLY A 1 94 ? 11.381 12.986 -13.664 1.00 79.25 94 GLY A CA 1
ATOM 737 C C . GLY A 1 94 ? 10.351 12.477 -12.650 1.00 79.25 94 GLY A C 1
ATOM 738 O O . GLY A 1 94 ? 9.753 13.298 -11.961 1.00 79.25 94 GLY A O 1
ATOM 739 N N . GLY A 1 95 ? 10.158 11.159 -12.513 1.00 84.81 95 GLY A N 1
ATOM 740 C CA . GLY A 1 95 ? 9.289 10.612 -11.462 1.00 84.81 95 GLY A CA 1
ATOM 741 C C . GLY A 1 95 ? 7.858 10.333 -11.914 1.00 84.81 95 GLY A C 1
ATOM 742 O O . GLY A 1 95 ? 6.923 10.648 -11.182 1.00 84.81 95 GLY A O 1
ATOM 743 N N . ALA A 1 96 ? 7.666 9.781 -13.115 1.00 93.00 96 ALA A N 1
ATOM 744 C CA . ALA A 1 96 ? 6.334 9.423 -13.601 1.00 93.00 96 ALA A CA 1
ATOM 745 C C . ALA A 1 96 ? 5.705 8.301 -12.753 1.00 93.00 96 ALA A C 1
ATOM 747 O O . ALA A 1 96 ? 6.388 7.357 -12.347 1.00 93.00 96 ALA A O 1
ATOM 748 N N . VAL A 1 97 ? 4.396 8.394 -12.505 1.00 95.06 97 VAL A N 1
ATOM 749 C CA . VAL A 1 97 ? 3.619 7.335 -11.842 1.00 95.06 97 VAL A CA 1
ATOM 750 C C . VAL A 1 97 ? 3.414 6.183 -12.824 1.00 95.06 97 VAL A C 1
ATOM 752 O O . VAL A 1 97 ? 2.880 6.395 -13.910 1.00 95.06 97 VAL A O 1
ATOM 755 N N . MET A 1 98 ? 3.806 4.974 -12.426 1.00 94.50 98 MET A N 1
ATOM 756 C CA . MET A 1 98 ? 3.648 3.749 -13.220 1.00 94.50 98 MET A CA 1
ATOM 757 C C . MET A 1 98 ? 2.411 2.940 -12.822 1.00 94.50 98 MET A C 1
ATOM 759 O O . MET A 1 98 ? 1.896 2.161 -13.617 1.00 94.50 98 MET A O 1
ATOM 763 N N . GLY A 1 99 ? 1.921 3.120 -11.596 1.00 93.81 99 GLY A N 1
ATOM 764 C CA . GLY A 1 99 ? 0.732 2.436 -11.099 1.00 93.81 99 GLY A CA 1
ATOM 765 C C . GLY A 1 99 ? 0.465 2.743 -9.632 1.00 93.81 99 GLY A C 1
ATOM 766 O O . GLY A 1 99 ? 1.321 3.288 -8.934 1.00 93.81 99 GLY A O 1
ATOM 767 N N . TYR A 1 100 ? -0.730 2.399 -9.165 1.00 96.06 100 TYR A N 1
ATOM 768 C CA . TYR A 1 100 ? -1.142 2.562 -7.774 1.00 96.06 100 TYR A CA 1
ATOM 769 C C . TYR A 1 100 ? -2.183 1.507 -7.392 1.00 96.06 100 TYR A C 1
ATOM 771 O O . TYR A 1 100 ? -2.837 0.922 -8.255 1.00 96.06 100 TYR A O 1
ATOM 779 N N . GLY A 1 101 ? -2.352 1.277 -6.094 1.00 96.12 101 GLY A N 1
ATOM 780 C CA . GLY A 1 101 ? -3.343 0.349 -5.560 1.00 96.12 101 GLY A CA 1
ATOM 781 C C . GLY A 1 101 ? -3.585 0.576 -4.075 1.00 96.12 101 GLY A C 1
ATOM 782 O O . GLY A 1 101 ? -2.831 1.293 -3.419 1.00 96.12 101 GLY A O 1
ATOM 783 N N . CYS A 1 102 ? -4.641 -0.029 -3.539 1.00 96.56 102 CYS A N 1
ATOM 784 C CA . CYS A 1 102 ? -4.911 -0.007 -2.108 1.00 96.56 102 CYS A CA 1
ATOM 785 C C . CYS A 1 102 ? -5.525 -1.320 -1.622 1.00 96.56 102 CYS A C 1
ATOM 787 O O . CYS A 1 102 ? -6.187 -2.030 -2.381 1.00 96.56 102 CYS A O 1
ATOM 789 N N . VAL A 1 103 ? -5.297 -1.647 -0.351 1.00 96.44 103 VAL A N 1
ATOM 790 C CA . VAL A 1 103 ? -5.827 -2.860 0.283 1.00 96.44 103 VAL A CA 1
ATOM 791 C C . VAL A 1 103 ? -5.921 -2.675 1.800 1.00 96.44 103 VAL A C 1
ATOM 793 O O . VAL A 1 103 ? -5.135 -1.941 2.393 1.00 96.44 103 VAL A O 1
ATOM 796 N N . HIS A 1 104 ? -6.909 -3.311 2.433 1.00 96.38 104 HIS A N 1
ATOM 797 C CA . HIS A 1 104 ? -7.020 -3.348 3.895 1.00 96.38 104 HIS A CA 1
ATOM 798 C C . HIS A 1 104 ? -6.004 -4.325 4.492 1.00 96.38 104 HIS A C 1
ATOM 800 O O . HIS A 1 104 ? -5.675 -5.341 3.880 1.00 96.38 104 HIS A O 1
ATOM 806 N N . PHE A 1 105 ? -5.553 -4.055 5.713 1.00 95.38 105 PHE A N 1
ATOM 807 C CA . PHE A 1 105 ? -4.794 -5.040 6.480 1.00 95.38 105 PHE A CA 1
ATOM 808 C C . PHE A 1 105 ? -5.711 -6.095 7.133 1.00 95.38 105 PHE A C 1
ATOM 810 O O . PHE A 1 105 ? -6.862 -5.787 7.430 1.00 95.38 105 PHE A O 1
ATOM 817 N N . PRO A 1 106 ? -5.215 -7.304 7.446 1.00 93.88 106 PRO A N 1
ATOM 818 C CA . PRO A 1 106 ? -4.046 -7.926 6.832 1.00 93.88 106 PRO A CA 1
ATOM 819 C C . PRO A 1 106 ? -4.331 -8.266 5.358 1.00 93.88 106 PRO A C 1
ATOM 821 O O . PRO A 1 106 ? -5.467 -8.543 4.979 1.00 93.88 106 PRO A O 1
ATOM 824 N N . THR A 1 107 ? -3.293 -8.274 4.521 1.00 89.50 107 THR A N 1
ATOM 825 C CA . THR A 1 107 ? -3.428 -8.567 3.081 1.00 89.50 107 THR A CA 1
ATOM 826 C C . THR A 1 107 ? -3.609 -10.056 2.780 1.00 89.50 107 THR A C 1
ATOM 828 O O . THR A 1 107 ? -3.972 -10.428 1.665 1.00 89.50 107 THR A O 1
ATOM 831 N N . CYS A 1 108 ? -3.381 -10.918 3.770 1.00 85.31 108 CYS A N 1
ATOM 832 C CA . CYS A 1 108 ? -3.571 -12.356 3.688 1.00 85.31 108 CYS A CA 1
ATOM 833 C C . CYS A 1 108 ? -4.149 -12.911 5.004 1.00 85.31 108 CYS A C 1
ATOM 835 O O . CYS A 1 108 ? -3.939 -12.326 6.071 1.00 85.31 108 CYS A O 1
ATOM 837 N N . PRO A 1 109 ? -4.887 -14.037 4.955 1.00 83.19 109 PRO A N 1
ATOM 838 C CA . PRO A 1 109 ? -5.255 -14.782 6.157 1.00 83.19 109 PRO A CA 1
ATOM 839 C C . PRO A 1 109 ? -4.004 -15.210 6.938 1.00 83.19 109 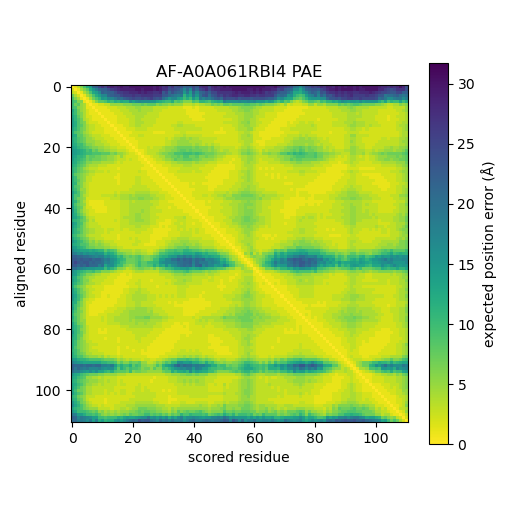PRO A C 1
ATOM 841 O O . PRO A 1 109 ? -2.951 -15.403 6.334 1.00 83.19 109 PRO A O 1
ATOM 844 N N . GLY A 1 110 ? -4.135 -15.364 8.262 1.00 75.12 110 GLY A N 1
ATOM 845 C CA . GLY A 1 110 ? -3.017 -15.617 9.181 1.00 75.12 110 GLY A CA 1
ATOM 846 C C . GLY A 1 110 ? -2.007 -16.648 8.665 1.00 75.12 110 GLY A C 1
ATOM 847 O O . GLY A 1 110 ? -2.391 -17.752 8.275 1.00 75.12 110 GLY A O 1
ATOM 848 N N . ARG A 1 111 ? -0.731 -16.250 8.657 1.00 52.16 111 ARG A N 1
ATOM 849 C CA . ARG A 1 111 ? 0.433 -17.088 8.348 1.00 52.16 111 ARG A CA 1
ATOM 850 C C . ARG A 1 111 ? 1.076 -17.582 9.639 1.00 52.16 111 ARG A C 1
ATOM 852 O O . ARG A 1 111 ? 1.121 -16.784 10.601 1.00 52.16 111 ARG A O 1
#

Solvent-accessible surface area (backbone atoms only — not comparable to full-atom values): 6574 Å² total; per-residue (Å²): 130,87,79,76,81,70,66,51,76,50,78,49,75,54,59,54,48,65,50,77,58,85,102,54,63,38,36,30,42,36,40,38,57,48,63,27,91,65,54,39,84,74,50,71,63,61,60,52,68,50,65,78,26,57,46,43,92,54,95,76,57,24,29,63,60,65,35,80,41,49,38,31,36,36,26,67,65,76,69,49,60,52,25,43,36,40,37,34,27,29,69,56,95,84,53,45,78,75,49,72,54,72,48,51,70,72,88,62,80,92,128

Organism: NCBI:txid582737

pLDDT: mean 91.08, std 10.9, range [43.66, 98.12]

Sequence (111 aa):
MAQHPTSFTVMITGQIESAEVPDCENAYCKYQVVHGEDWKFLDGQEDGMTQASRRSQGPDDSFVWNFPLDLTYNSTNVFGWPQIIVTVFSTAGGGAVMGYGCVHFPTCPGR

Radius of gyration: 17.01 Å; Cα contacts (8 Å, |Δi|>4): 233; chains: 1; bounding box: 36×30×57 Å

Nearest PDB structures (foldseek):
  8a9i-assembly1_A  TM=7.160E-01  e=1.234E-02  Mus musculus
  4tuu-assembly1_A  TM=6.578E-01  e=4.948E-03  Homo sapiens
  7bi4-assembly1_A  TM=6.622E-01  e=2.620E-02  Mus musculus
  6niu-assembly2_J  TM=2.855E-01  e=1.545E-01  Homo sapiens
  6mty-assembly1_L  TM=2.534E-01  e=4.530E-01  Homo sapiens

Foldseek 3Di:
DDDDQDKDKDKDKDFPFKDAFPPAFKKKKKKAKWFDPQKDWDDFDRIDIFDIFGQDPDPVRITGGRGIGITMIMGSDCHRAMKMKMWMWGPPPPTDTRDIDMDGPPPDPDD

InterPro domains:
  IPR010796 B9-type C2 domain [PF07162] (10-111)
  IPR010796 B9-type C2 domain [PS51381] (8-111)
  IPR010796 B9-type C2 domain [PTHR12968] (7-111)

Secondary structure (DSSP, 8-state):
-PPPPP-EEEEEEEEEEEE--TT-SEEEEEEEEE--TTPEEEEE-SEEEPPPEEPPSSTT--EEEEEEEEEEEEESSSTT--EEEEEEEESGGGT-EEEEEEEESPSSS--

Mean predicted aligned error: 5.23 Å